Protein AF-A0A2G9UFU8-F1 (afdb_monomer_lite)

Organism: Teladorsagia circumcincta (NCBI:txid45464)

Foldseek 3Di:
DVVVVVVVVVVVVVVVVVVVVVVVVVVVPDDDDPVLVPDDQPRVQVVCCVPPDPDHRDNDDPVVVCVVVDDDPVCVPPPDPPDPPDPPCPCPPPDPDDPPDPPVPPPDDD

Structure (mmCIF, N/CA/C/O backbone):
data_AF-A0A2G9UFU8-F1
#
_entry.id   AF-A0A2G9UFU8-F1
#
loop_
_atom_site.group_PDB
_atom_site.id
_atom_site.type_symbol
_atom_site.label_atom_id
_atom_site.label_alt_id
_atom_site.label_comp_id
_atom_site.label_asym_id
_atom_site.label_entity_id
_atom_site.label_seq_id
_atom_site.pdbx_PDB_ins_code
_atom_site.Cartn_x
_atom_site.Cartn_y
_atom_site.Cartn_z
_atom_site.occupancy
_atom_site.B_iso_or_equiv
_atom_site.auth_seq_id
_atom_site.auth_comp_id
_atom_site.auth_asym_id
_atom_site.auth_atom_id
_atom_site.pdbx_PDB_model_num
ATOM 1 N N . MET A 1 1 ? 37.591 30.053 -9.901 1.00 61.69 1 MET A N 1
ATOM 2 C CA . MET A 1 1 ? 36.127 30.267 -9.816 1.00 61.69 1 MET A CA 1
ATOM 3 C C . MET A 1 1 ? 35.326 29.123 -10.438 1.00 61.69 1 MET A C 1
ATOM 5 O O . MET A 1 1 ? 34.576 28.500 -9.709 1.00 61.69 1 MET A O 1
ATOM 9 N N . LYS A 1 2 ? 35.513 28.771 -11.723 1.00 65.00 2 LYS A N 1
ATOM 10 C CA . LYS A 1 2 ? 34.735 27.699 -12.391 1.00 65.00 2 LYS A CA 1
ATOM 11 C C . LYS A 1 2 ? 34.853 26.304 -11.747 1.00 65.00 2 LYS A C 1
ATOM 13 O O . LYS A 1 2 ? 33.834 25.659 -11.549 1.00 65.00 2 LYS A O 1
ATOM 18 N N . LEU A 1 3 ? 36.058 25.867 -11.361 1.00 74.50 3 LEU A N 1
ATOM 19 C CA . LEU A 1 3 ? 36.246 24.559 -10.705 1.00 74.50 3 LEU A CA 1
ATOM 20 C C . LEU A 1 3 ? 35.559 24.470 -9.333 1.00 74.50 3 LEU A C 1
ATOM 22 O O . LEU A 1 3 ? 34.961 23.452 -9.015 1.00 74.50 3 LEU A O 1
ATOM 26 N N . PHE A 1 4 ? 35.602 25.548 -8.546 1.00 79.00 4 PHE A N 1
ATOM 27 C CA . PHE A 1 4 ? 34.953 25.600 -7.232 1.00 79.00 4 PHE A CA 1
ATOM 28 C C . PHE A 1 4 ? 33.432 25.468 -7.339 1.00 79.00 4 PHE A C 1
ATOM 30 O O . PHE A 1 4 ? 32.827 24.766 -6.539 1.00 79.00 4 PHE A O 1
ATOM 37 N N . VAL A 1 5 ? 32.826 26.086 -8.357 1.00 84.06 5 VAL A N 1
ATOM 38 C CA . VAL A 1 5 ? 31.384 25.968 -8.618 1.00 84.06 5 VAL A CA 1
ATOM 39 C C . VAL A 1 5 ? 31.008 24.535 -8.998 1.00 84.06 5 VAL A C 1
ATOM 41 O O . VAL A 1 5 ? 30.006 24.029 -8.509 1.00 84.06 5 VAL A O 1
ATOM 44 N N . LEU A 1 6 ? 31.821 23.856 -9.814 1.00 86.06 6 LEU A N 1
ATOM 45 C CA . LEU A 1 6 ? 31.565 22.465 -10.202 1.00 86.06 6 LEU A CA 1
ATOM 46 C C . LEU A 1 6 ? 31.655 21.507 -9.009 1.00 86.06 6 LEU A C 1
ATOM 48 O O . LEU A 1 6 ? 30.764 20.684 -8.833 1.00 86.06 6 LEU A O 1
ATOM 52 N N . ILE A 1 7 ? 32.675 21.656 -8.159 1.00 87.62 7 ILE A N 1
ATOM 53 C CA . ILE A 1 7 ? 32.828 20.842 -6.942 1.00 87.62 7 ILE A CA 1
ATOM 54 C C . ILE A 1 7 ? 31.629 21.050 -6.009 1.00 87.62 7 ILE A C 1
ATOM 56 O O . ILE A 1 7 ? 31.068 20.086 -5.493 1.00 87.62 7 ILE A O 1
ATOM 60 N N . PHE A 1 8 ? 31.191 22.300 -5.844 1.00 87.31 8 PHE A N 1
ATOM 61 C CA . PHE A 1 8 ? 30.029 22.624 -5.022 1.00 87.31 8 PHE A CA 1
ATOM 62 C C . PHE A 1 8 ? 28.733 22.029 -5.595 1.00 87.31 8 PHE A C 1
ATOM 64 O O . PHE A 1 8 ? 27.931 21.478 -4.849 1.00 87.31 8 PHE A O 1
ATOM 71 N N . CYS A 1 9 ? 28.556 22.066 -6.920 1.00 85.56 9 CYS A N 1
ATOM 72 C CA . CYS A 1 9 ? 27.420 21.438 -7.599 1.00 85.56 9 CYS A CA 1
ATOM 73 C C . CYS A 1 9 ? 27.384 19.921 -7.373 1.00 85.56 9 CYS A C 1
ATOM 75 O O . CYS A 1 9 ? 26.334 19.374 -7.049 1.00 85.56 9 CYS A O 1
ATOM 77 N N . VAL A 1 10 ? 28.532 19.248 -7.496 1.00 88.38 10 VAL A N 1
ATOM 78 C CA . VAL A 1 10 ? 28.641 17.801 -7.256 1.00 88.38 10 VAL A CA 1
ATOM 79 C C . VAL A 1 10 ? 28.321 17.464 -5.798 1.00 88.38 10 VAL A C 1
ATOM 81 O O . VAL A 1 10 ? 27.571 16.526 -5.549 1.00 88.38 10 VAL A O 1
ATOM 84 N N . HIS A 1 11 ? 28.814 18.247 -4.835 1.00 86.31 11 HIS A N 1
ATOM 85 C CA . HIS A 1 11 ? 28.484 18.047 -3.421 1.00 86.31 11 HIS A CA 1
ATOM 86 C C . HIS A 1 11 ? 26.999 18.249 -3.120 1.00 86.31 11 HIS A C 1
ATOM 88 O O . HIS A 1 11 ? 26.416 17.445 -2.397 1.00 86.31 11 HIS A O 1
ATOM 94 N N . ILE A 1 12 ? 26.365 19.279 -3.686 1.00 87.25 12 ILE A N 1
ATOM 95 C CA . ILE A 1 12 ? 24.923 19.489 -3.515 1.00 87.25 12 ILE A CA 1
ATOM 96 C C . ILE A 1 12 ? 24.141 18.302 -4.091 1.00 87.25 12 ILE A C 1
ATOM 98 O O . ILE A 1 12 ? 23.246 17.791 -3.425 1.00 87.25 12 ILE A O 1
ATOM 102 N N . LEU A 1 13 ? 24.499 17.829 -5.289 1.00 87.62 13 LEU A N 1
ATOM 103 C CA . LEU A 1 13 ? 23.847 16.675 -5.912 1.00 87.62 13 LEU A CA 1
ATOM 104 C C . LEU A 1 13 ? 23.985 15.408 -5.060 1.00 87.62 13 LEU A C 1
ATOM 106 O O . LEU A 1 13 ? 22.994 14.719 -4.855 1.00 87.62 13 LEU A O 1
ATOM 110 N N . GLN A 1 14 ? 25.171 15.137 -4.509 1.00 83.25 14 GLN A N 1
ATOM 111 C CA . GLN A 1 14 ? 25.407 13.989 -3.622 1.00 83.25 14 GLN A CA 1
ATOM 112 C C . GLN A 1 14 ? 24.567 14.053 -2.340 1.00 83.25 14 GLN A C 1
ATOM 114 O O . GLN A 1 14 ? 24.016 13.039 -1.919 1.00 83.25 14 GLN A O 1
ATOM 119 N N . VAL A 1 15 ? 24.435 15.237 -1.736 1.00 82.19 15 VAL A N 1
ATOM 120 C CA . VAL A 1 15 ? 23.610 15.437 -0.533 1.00 82.19 15 VAL A CA 1
ATOM 121 C C . VAL A 1 15 ? 22.122 15.251 -0.839 1.00 82.19 15 VAL A C 1
ATOM 123 O O . VAL A 1 15 ? 21.414 14.648 -0.038 1.00 82.19 15 VAL A O 1
ATOM 126 N N . ILE A 1 16 ? 21.646 15.733 -1.991 1.00 82.00 16 ILE A N 1
ATOM 127 C CA . ILE A 1 16 ? 20.250 15.549 -2.415 1.00 82.00 16 ILE A CA 1
ATOM 128 C C . ILE A 1 16 ? 19.951 14.064 -2.654 1.00 82.00 16 ILE A C 1
ATOM 130 O O . ILE A 1 16 ? 18.948 13.566 -2.150 1.00 82.00 16 ILE A O 1
ATOM 134 N N . LEU A 1 17 ? 20.838 13.350 -3.355 1.00 76.81 17 LEU A N 1
ATOM 135 C CA . LEU A 1 17 ? 20.683 11.921 -3.649 1.00 76.81 17 LEU A CA 1
ATOM 136 C C . LEU A 1 17 ? 20.644 11.073 -2.369 1.00 76.81 17 LEU A C 1
ATOM 138 O O . LEU A 1 17 ? 19.733 10.269 -2.191 1.00 76.81 17 LEU A O 1
ATOM 142 N N . ALA A 1 18 ? 21.574 11.315 -1.440 1.00 73.25 18 ALA A N 1
ATOM 143 C CA . ALA A 1 18 ? 21.606 10.621 -0.153 1.00 73.25 18 ALA A CA 1
ATOM 144 C C . ALA A 1 18 ? 20.358 10.910 0.706 1.00 73.25 18 ALA A C 1
ATOM 146 O O . ALA A 1 18 ? 19.878 10.038 1.424 1.00 73.25 18 ALA A O 1
ATOM 147 N N . PHE A 1 19 ? 19.809 12.127 0.623 1.00 73.62 19 PHE A N 1
ATOM 148 C CA . PHE A 1 19 ? 18.584 12.502 1.331 1.00 73.62 19 PHE A CA 1
ATOM 149 C C . PHE A 1 19 ? 17.332 11.821 0.760 1.00 73.62 19 PHE A C 1
ATOM 151 O O . PHE A 1 19 ? 16.405 11.508 1.505 1.00 73.62 19 PHE A O 1
ATOM 158 N N . GLU A 1 20 ? 17.271 11.594 -0.553 1.00 72.06 20 GLU A N 1
ATOM 159 C CA . GLU A 1 20 ? 16.160 10.865 -1.172 1.00 72.06 20 GLU A CA 1
ATOM 160 C C . GLU A 1 20 ? 16.174 9.374 -0.822 1.00 72.06 20 GLU A C 1
ATOM 162 O O . GLU A 1 20 ? 15.119 8.821 -0.503 1.00 72.06 20 GLU A O 1
ATOM 167 N N . GLU A 1 21 ? 17.353 8.749 -0.816 1.00 68.12 21 GLU A N 1
ATOM 168 C CA . GLU A 1 21 ? 17.530 7.344 -0.430 1.00 68.12 21 GLU A CA 1
ATOM 169 C C . GLU A 1 21 ? 17.130 7.116 1.040 1.00 68.12 21 GLU A C 1
ATOM 171 O O . GLU A 1 21 ? 16.272 6.278 1.325 1.00 68.12 21 GLU A O 1
ATOM 176 N N . ASP A 1 22 ? 17.612 7.967 1.954 1.00 76.00 22 ASP A N 1
ATOM 177 C CA . ASP A 1 22 ? 17.255 7.935 3.382 1.00 76.00 22 ASP A CA 1
ATOM 178 C C . ASP A 1 22 ? 15.746 8.155 3.616 1.00 76.00 22 ASP A C 1
ATOM 180 O O . ASP A 1 22 ? 15.115 7.509 4.457 1.00 76.00 22 ASP A O 1
ATOM 184 N N . ARG A 1 23 ? 15.101 9.017 2.816 1.00 72.44 23 ARG A N 1
ATOM 185 C CA . ARG A 1 23 ? 13.641 9.201 2.867 1.00 72.44 23 ARG A CA 1
ATOM 186 C C . ARG A 1 23 ? 12.875 7.968 2.405 1.00 72.44 23 ARG A C 1
ATOM 188 O O . ARG A 1 23 ? 11.829 7.671 2.984 1.00 72.44 23 ARG A O 1
ATOM 195 N N . LEU A 1 24 ? 13.340 7.280 1.365 1.00 71.81 24 LEU A N 1
ATOM 196 C CA . LEU A 1 24 ? 12.684 6.071 0.871 1.00 71.81 24 LEU A CA 1
ATOM 197 C C . LEU A 1 24 ? 12.823 4.922 1.875 1.00 71.81 24 LEU A C 1
ATOM 199 O O . LEU A 1 24 ? 11.843 4.225 2.149 1.00 71.81 24 LEU A O 1
ATOM 203 N N . ASP A 1 25 ? 14.002 4.771 2.471 1.00 76.44 25 ASP A N 1
ATOM 204 C CA . ASP A 1 25 ? 14.257 3.776 3.511 1.00 76.44 25 ASP A CA 1
ATOM 205 C C . ASP A 1 25 ? 13.464 4.070 4.788 1.00 76.44 25 ASP A C 1
ATOM 207 O O . ASP A 1 25 ? 12.855 3.166 5.363 1.00 76.44 25 ASP A O 1
ATOM 211 N N . SER A 1 26 ? 13.351 5.343 5.175 1.00 74.44 26 SER A N 1
ATOM 212 C CA . SER A 1 26 ? 12.487 5.782 6.275 1.00 74.44 26 SER A CA 1
ATOM 213 C C . SER A 1 26 ? 11.012 5.439 6.029 1.00 74.44 26 SER A C 1
ATOM 215 O O . SER A 1 26 ? 10.327 4.959 6.935 1.00 74.44 26 SER A O 1
ATOM 217 N N . LEU A 1 27 ? 10.519 5.624 4.798 1.00 72.06 27 LEU A N 1
ATOM 218 C CA . LEU A 1 27 ? 9.156 5.241 4.418 1.00 72.06 27 LEU A CA 1
ATOM 219 C C . LEU A 1 27 ? 8.957 3.720 4.431 1.00 72.06 27 LEU A C 1
ATOM 221 O O . LEU A 1 27 ? 7.911 3.258 4.878 1.00 72.06 27 LEU A O 1
ATOM 225 N N . ARG A 1 28 ? 9.947 2.932 3.991 1.00 69.38 28 ARG A N 1
ATOM 226 C CA . ARG A 1 28 ? 9.892 1.459 4.055 1.00 69.38 28 ARG A CA 1
ATOM 227 C C . ARG A 1 28 ? 9.928 0.928 5.484 1.00 69.38 28 ARG A C 1
ATOM 229 O O . ARG A 1 28 ? 9.287 -0.078 5.773 1.00 69.38 28 ARG A O 1
ATOM 236 N N . ALA A 1 29 ? 10.669 1.590 6.368 1.00 77.19 29 ALA A N 1
ATOM 237 C CA . ALA A 1 29 ? 10.754 1.232 7.779 1.00 77.19 29 ALA A CA 1
ATOM 238 C C . ALA A 1 29 ? 9.504 1.644 8.579 1.00 77.19 29 ALA A C 1
ATOM 240 O O . ALA A 1 29 ? 9.329 1.212 9.722 1.00 77.19 29 ALA A O 1
ATOM 241 N N . GLN A 1 30 ? 8.631 2.476 8.002 1.00 76.38 30 GLN A N 1
ATOM 242 C CA . GLN A 1 30 ? 7.433 2.966 8.665 1.00 76.38 30 GLN A CA 1
ATOM 243 C C . GLN A 1 30 ? 6.397 1.842 8.790 1.00 76.38 30 GLN A C 1
ATOM 245 O O . GLN A 1 30 ? 5.756 1.430 7.825 1.00 76.38 30 GLN A O 1
ATOM 250 N N . GLN A 1 31 ? 6.237 1.330 10.008 1.00 81.06 31 GLN A N 1
ATOM 251 C CA . GLN A 1 31 ? 5.227 0.320 10.304 1.00 81.06 31 GLN A CA 1
ATOM 252 C C . GLN A 1 31 ? 3.826 0.934 10.290 1.00 81.06 31 GLN A C 1
ATOM 254 O O . GLN A 1 31 ? 3.622 2.066 10.732 1.00 81.06 31 GLN A O 1
ATOM 259 N N . ILE A 1 32 ? 2.847 0.155 9.826 1.00 85.19 32 ILE A N 1
ATOM 260 C CA . ILE A 1 32 ? 1.438 0.538 9.914 1.00 85.19 32 ILE A CA 1
ATOM 261 C C . ILE A 1 32 ? 1.053 0.565 11.400 1.00 85.19 32 ILE A C 1
ATOM 263 O O . ILE A 1 32 ? 1.192 -0.465 12.070 1.00 85.19 32 ILE A O 1
ATOM 267 N N . PRO A 1 33 ? 0.561 1.696 11.928 1.00 89.94 33 PRO A N 1
ATOM 268 C CA . PRO A 1 33 ? 0.199 1.788 13.333 1.00 89.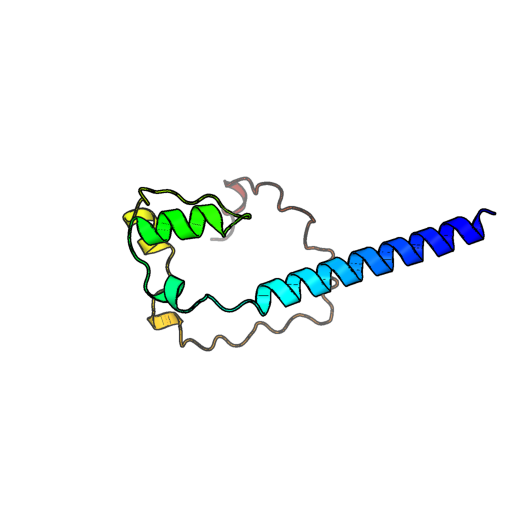94 33 PRO A CA 1
ATOM 269 C C . PRO A 1 33 ? -0.930 0.798 13.680 1.00 89.94 33 PRO A C 1
ATOM 271 O O . PRO A 1 33 ? -1.815 0.566 12.850 1.00 89.94 33 PRO A O 1
ATOM 274 N N . PRO A 1 34 ? -0.919 0.190 14.879 1.00 90.62 34 PRO A N 1
ATOM 275 C CA . PRO A 1 34 ? -1.824 -0.906 15.234 1.00 90.62 34 PRO A CA 1
ATOM 276 C C . PRO A 1 34 ? -3.304 -0.511 15.156 1.00 90.62 34 PRO A C 1
ATOM 278 O O . PRO A 1 34 ? -4.135 -1.305 14.722 1.00 90.62 34 PRO A O 1
ATOM 281 N N . GLU A 1 35 ? -3.638 0.735 15.488 1.00 90.38 35 GLU A N 1
ATOM 282 C CA . GLU A 1 35 ? -4.985 1.282 15.343 1.00 90.38 35 GLU A CA 1
ATOM 283 C C . GLU A 1 35 ? -5.468 1.328 13.888 1.00 90.38 35 GLU A C 1
ATOM 285 O O . GLU A 1 35 ? -6.664 1.195 13.645 1.00 90.38 35 GLU A O 1
ATOM 290 N N . ALA A 1 36 ? -4.562 1.468 12.915 1.00 91.44 36 ALA A N 1
ATOM 291 C CA . ALA A 1 36 ? -4.904 1.468 11.497 1.00 91.44 36 ALA A CA 1
ATOM 292 C C . ALA A 1 36 ? -5.095 0.051 10.941 1.00 91.44 36 ALA A C 1
ATOM 294 O O . ALA A 1 36 ? -5.868 -0.136 10.005 1.00 91.44 36 ALA A O 1
ATOM 295 N N . GLN A 1 37 ? -4.439 -0.953 11.534 1.00 91.75 37 GLN A N 1
ATOM 296 C CA . GLN A 1 37 ? -4.516 -2.349 11.083 1.00 91.75 37 GLN A CA 1
ATOM 297 C C . GLN A 1 37 ? -5.908 -2.964 11.274 1.00 91.75 37 GLN A C 1
ATOM 299 O O . GLN A 1 37 ? -6.268 -3.907 10.574 1.00 91.75 37 GLN A O 1
ATOM 304 N N . VAL A 1 38 ? -6.696 -2.431 12.210 1.00 94.62 38 VAL A N 1
ATOM 305 C CA . VAL A 1 38 ? -8.058 -2.903 12.504 1.00 94.62 38 VAL A CA 1
ATOM 306 C C . VAL A 1 38 ? -9.148 -2.125 11.758 1.00 94.62 38 VAL A C 1
ATOM 308 O O . VAL A 1 38 ? -10.325 -2.480 11.850 1.00 94.62 38 VAL A O 1
ATOM 311 N N . LEU A 1 39 ? -8.792 -1.057 11.033 1.00 95.12 39 LEU A N 1
ATOM 312 C CA . LEU A 1 39 ? -9.767 -0.248 10.303 1.00 95.12 39 LEU A CA 1
ATOM 313 C C . LEU A 1 39 ? -10.324 -1.016 9.104 1.00 95.12 39 LEU A C 1
ATOM 315 O O . LEU A 1 39 ? -9.612 -1.702 8.376 1.00 95.12 39 LEU A O 1
ATOM 319 N N . SER A 1 40 ? -11.616 -0.836 8.855 1.00 91.81 40 SER A N 1
ATOM 320 C CA . SER A 1 40 ? -12.305 -1.371 7.681 1.00 91.81 40 SER A CA 1
ATOM 321 C C . SER A 1 40 ? -13.357 -0.380 7.189 1.00 91.81 40 SER A C 1
ATOM 323 O O . SER A 1 40 ? -13.711 0.560 7.900 1.00 91.81 40 SER A O 1
ATOM 325 N N . GLY A 1 41 ? -13.842 -0.560 5.957 1.00 89.88 41 GLY A N 1
ATOM 326 C CA . GLY A 1 41 ? -14.904 0.271 5.384 1.00 89.88 41 GLY A CA 1
ATOM 327 C C . GLY A 1 41 ? -14.563 1.767 5.344 1.00 89.88 41 GLY A C 1
ATOM 328 O O . GLY A 1 41 ? -13.455 2.155 4.976 1.00 89.88 41 GLY A O 1
ATOM 329 N N . ALA A 1 42 ? -15.522 2.617 5.723 1.00 92.44 42 ALA A N 1
ATOM 330 C CA . ALA A 1 42 ? -15.379 4.074 5.657 1.00 92.44 42 ALA A CA 1
ATOM 331 C C . ALA A 1 42 ? -14.233 4.644 6.528 1.00 92.44 42 ALA A C 1
ATOM 333 O O . ALA A 1 42 ? -13.467 5.454 6.004 1.00 92.44 42 ALA A O 1
ATOM 334 N N . PRO A 1 43 ? -14.032 4.207 7.789 1.00 93.81 43 PRO A N 1
ATOM 335 C CA . PRO A 1 43 ? -12.870 4.617 8.583 1.00 93.81 43 PRO A CA 1
ATOM 336 C C . PRO A 1 43 ? -11.520 4.330 7.914 1.00 93.81 43 PRO A C 1
ATOM 338 O O . PRO A 1 43 ? -10.606 5.150 7.982 1.00 93.81 43 PRO A O 1
ATOM 341 N N . LEU A 1 44 ? -11.394 3.187 7.231 1.00 92.38 44 LEU A N 1
ATOM 342 C CA . LEU A 1 44 ? -10.178 2.852 6.488 1.00 92.38 44 LEU A CA 1
ATOM 343 C C . LEU A 1 44 ? -9.979 3.791 5.293 1.00 92.38 44 LEU A C 1
ATOM 345 O O . LEU A 1 44 ? -8.872 4.273 5.068 1.00 92.38 44 LEU A O 1
ATOM 349 N N . VAL A 1 45 ? -11.048 4.096 4.554 1.00 92.19 45 VAL A N 1
ATOM 350 C CA . VAL A 1 45 ? -11.002 5.048 3.433 1.00 92.19 45 VAL A CA 1
ATOM 351 C C . VAL A 1 45 ? -10.528 6.424 3.901 1.00 92.19 45 VAL A C 1
ATOM 353 O O . VAL A 1 45 ? -9.659 7.021 3.269 1.00 92.19 45 VAL A O 1
ATOM 356 N N . GLU A 1 46 ? -11.066 6.932 5.010 1.00 93.81 46 GLU A N 1
ATOM 357 C CA . GLU A 1 46 ? -10.672 8.233 5.560 1.00 93.81 46 GLU A CA 1
ATOM 358 C C . GLU A 1 46 ? -9.208 8.240 6.016 1.00 93.81 46 GLU A C 1
ATOM 360 O O . GLU A 1 46 ? -8.455 9.166 5.700 1.00 93.81 46 GLU A O 1
ATOM 365 N N . TYR A 1 47 ? -8.778 7.170 6.687 1.00 94.06 47 TYR A N 1
ATOM 366 C CA . TYR A 1 47 ? -7.385 6.993 7.072 1.00 94.06 47 TYR A CA 1
ATOM 367 C C . TYR A 1 47 ? -6.453 7.007 5.854 1.00 94.06 47 TYR A C 1
ATOM 369 O O . TYR A 1 47 ? -5.462 7.740 5.846 1.00 94.06 47 TYR A O 1
ATOM 377 N N . LEU A 1 48 ? -6.769 6.243 4.806 1.00 92.00 48 LEU A N 1
ATOM 378 C CA . LEU A 1 48 ? -5.940 6.170 3.605 1.00 92.00 48 LEU A CA 1
ATOM 379 C C . LEU A 1 48 ? -5.877 7.521 2.884 1.00 92.00 48 LEU A C 1
ATOM 381 O O . LEU A 1 48 ? -4.788 7.947 2.514 1.00 92.00 48 LEU A O 1
ATOM 385 N N . LYS A 1 49 ? -7.001 8.242 2.767 1.00 92.25 49 LYS A N 1
ATOM 386 C CA . LYS A 1 49 ? -7.035 9.586 2.158 1.00 92.25 49 LYS A CA 1
ATOM 387 C C . LYS A 1 49 ? -6.115 10.580 2.860 1.00 92.25 49 LYS A C 1
ATOM 389 O O . LYS A 1 49 ? -5.552 11.458 2.217 1.00 92.25 49 LYS A O 1
ATOM 394 N N . LYS A 1 50 ? -5.978 10.464 4.182 1.00 91.69 50 LYS A N 1
ATOM 395 C CA . LYS A 1 50 ? -5.140 11.362 4.981 1.00 91.69 50 LYS A CA 1
ATOM 396 C C . LYS A 1 50 ? -3.654 11.002 4.915 1.00 91.69 50 LYS A C 1
ATOM 398 O O . LYS A 1 50 ? -2.812 11.897 4.974 1.00 91.69 50 LYS A O 1
ATOM 403 N N . ASN A 1 51 ? -3.334 9.710 4.845 1.00 90.00 51 ASN A N 1
ATOM 404 C CA . ASN A 1 51 ? -1.970 9.219 5.057 1.00 90.00 51 ASN A CA 1
ATOM 405 C C . ASN A 1 51 ? -1.258 8.767 3.771 1.00 90.00 51 ASN A C 1
ATOM 407 O O . ASN A 1 51 ? -0.031 8.708 3.768 1.00 90.00 51 ASN A O 1
ATOM 411 N N . GLN A 1 52 ? -1.978 8.498 2.675 1.00 86.12 52 GLN A N 1
ATOM 412 C CA . GLN A 1 52 ? -1.382 8.130 1.391 1.00 86.12 52 GLN A CA 1
ATOM 413 C C . GLN A 1 52 ? -1.346 9.332 0.436 1.00 86.12 52 GLN A C 1
ATOM 415 O O . GLN A 1 52 ? -2.375 9.915 0.115 1.00 86.12 52 GLN A O 1
ATOM 420 N N . LYS A 1 53 ? -0.144 9.709 -0.016 1.00 85.75 53 LYS A N 1
ATOM 421 C CA . LYS A 1 53 ? 0.093 10.882 -0.879 1.00 85.75 53 LYS A CA 1
ATOM 422 C C . LYS A 1 53 ? 0.309 10.528 -2.347 1.00 85.75 53 LYS A C 1
ATOM 424 O O . LYS A 1 53 ? 0.199 11.404 -3.195 1.00 85.75 53 LYS A O 1
ATOM 429 N N . LEU A 1 54 ? 0.667 9.276 -2.633 1.00 85.44 54 LEU A N 1
ATOM 430 C CA . LEU A 1 54 ? 1.052 8.841 -3.979 1.00 85.44 54 LEU A CA 1
ATOM 431 C C . LEU A 1 54 ? -0.140 8.386 -4.825 1.00 85.44 54 LEU A C 1
ATOM 433 O O . LEU A 1 54 ? -0.049 8.380 -6.048 1.00 85.44 54 LEU A O 1
ATOM 437 N N . PHE A 1 55 ? -1.245 8.010 -4.182 1.00 85.75 55 PHE A N 1
ATOM 438 C CA . PHE A 1 55 ? -2.406 7.425 -4.842 1.00 85.75 55 PHE A CA 1
ATOM 439 C C . PHE A 1 55 ? -3.698 7.980 -4.257 1.00 85.75 55 PHE A C 1
ATOM 441 O O . PHE A 1 55 ? -3.792 8.229 -3.054 1.00 85.75 55 PHE A O 1
ATOM 448 N N . GLU A 1 56 ? -4.700 8.141 -5.116 1.00 88.62 56 GLU A N 1
ATOM 449 C CA . GLU A 1 56 ? -6.042 8.534 -4.708 1.00 88.62 56 GLU A CA 1
ATOM 450 C C . GLU A 1 56 ? -6.834 7.326 -4.191 1.00 88.62 56 GLU A C 1
ATOM 452 O O . GLU A 1 56 ? -6.673 6.198 -4.661 1.00 88.62 56 GLU A O 1
ATOM 457 N N . VAL A 1 57 ? -7.699 7.566 -3.206 1.00 88.62 57 VAL A N 1
ATOM 458 C CA . VAL A 1 57 ? -8.509 6.525 -2.569 1.00 88.62 57 VAL A CA 1
ATOM 459 C C . VAL A 1 57 ? -9.957 6.669 -3.013 1.00 88.62 57 VAL A C 1
ATOM 461 O O . VAL A 1 57 ? -10.650 7.619 -2.626 1.00 88.62 57 VAL A O 1
ATOM 464 N N . GLU A 1 58 ? -10.431 5.690 -3.779 1.00 84.44 58 GLU A N 1
ATOM 465 C CA . GLU A 1 58 ? -11.816 5.639 -4.234 1.00 84.44 58 GLU A CA 1
ATOM 466 C C . GLU A 1 58 ? -12.743 5.146 -3.102 1.00 84.44 58 GLU A C 1
ATOM 468 O O . GLU A 1 58 ? -12.547 4.050 -2.576 1.00 84.44 58 GLU A O 1
ATOM 473 N N . PRO A 1 59 ? -13.758 5.933 -2.691 1.00 81.38 59 PRO A N 1
ATOM 474 C CA . PRO A 1 59 ? -14.624 5.572 -1.566 1.00 81.38 59 PRO A CA 1
ATOM 475 C C . PRO A 1 59 ? -15.584 4.418 -1.881 1.00 81.38 59 PRO A C 1
ATOM 477 O O . PRO A 1 59 ? -16.024 3.735 -0.962 1.00 81.38 59 PRO A O 1
ATOM 480 N N . ASN A 1 60 ? -15.895 4.200 -3.161 1.00 83.69 60 ASN A N 1
ATOM 481 C CA . ASN A 1 60 ? -16.757 3.123 -3.641 1.00 83.69 60 ASN A CA 1
ATOM 482 C C . ASN A 1 60 ? -15.984 2.284 -4.664 1.00 83.69 60 ASN A C 1
ATOM 484 O O . ASN A 1 60 ? -16.170 2.468 -5.870 1.00 83.69 60 ASN A O 1
ATOM 488 N N . PRO A 1 61 ? -15.090 1.392 -4.207 1.00 77.00 61 PRO A N 1
ATOM 489 C CA . PRO A 1 61 ? -14.277 0.600 -5.112 1.00 77.00 61 PRO A CA 1
ATOM 490 C C . PRO A 1 61 ? -15.163 -0.331 -5.941 1.00 77.00 61 PRO A C 1
ATOM 492 O O . PRO A 1 61 ? -16.087 -0.970 -5.431 1.00 77.00 61 PRO A O 1
ATOM 495 N N . LYS A 1 62 ? -14.849 -0.463 -7.229 1.00 83.69 62 LYS A N 1
ATOM 496 C CA . LYS A 1 62 ? -15.462 -1.471 -8.101 1.00 83.69 62 LYS A CA 1
ATOM 497 C C . LYS A 1 62 ? -14.899 -2.846 -7.742 1.00 83.69 62 LYS A C 1
ATOM 499 O O . LYS A 1 62 ? -13.957 -3.312 -8.370 1.00 83.69 62 LYS A O 1
ATOM 504 N N . VAL A 1 63 ? -15.451 -3.475 -6.704 1.00 79.38 63 VAL A N 1
ATOM 505 C CA . VAL A 1 63 ? -14.925 -4.719 -6.101 1.00 79.38 63 VAL A CA 1
ATOM 506 C C . VAL A 1 63 ? -14.658 -5.811 -7.146 1.00 79.38 63 VAL A C 1
ATOM 508 O O . VAL A 1 63 ? -13.603 -6.440 -7.113 1.00 79.38 63 VAL A O 1
ATOM 511 N N . GLU A 1 64 ? -15.557 -5.973 -8.120 1.00 81.75 64 GLU A N 1
ATOM 512 C CA . GLU A 1 64 ? -15.410 -6.957 -9.205 1.00 81.75 64 GLU A CA 1
ATOM 513 C C . GLU A 1 64 ? -14.164 -6.731 -10.072 1.00 81.75 64 GLU A C 1
ATOM 515 O O . GLU A 1 64 ? -13.545 -7.686 -10.531 1.00 81.75 64 GLU A O 1
ATOM 520 N N . TYR A 1 65 ? -13.758 -5.474 -10.269 1.00 78.25 65 TYR A N 1
ATOM 521 C CA . TYR A 1 65 ? -12.561 -5.135 -11.038 1.00 78.25 65 TYR A CA 1
ATOM 522 C C . TYR A 1 65 ? -11.286 -5.558 -10.299 1.00 78.25 65 TYR A C 1
ATOM 524 O O . TYR A 1 65 ? -10.376 -6.134 -10.890 1.00 78.25 65 TYR A O 1
ATOM 532 N N . TYR A 1 66 ? -11.239 -5.329 -8.985 1.00 75.75 66 TYR A N 1
ATOM 53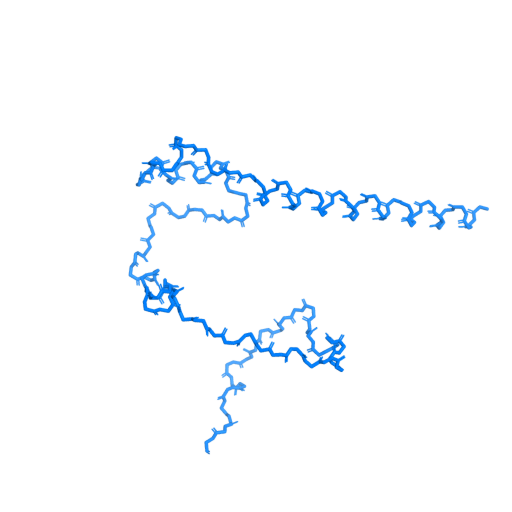3 C CA . TYR A 1 66 ? -10.055 -5.618 -8.174 1.00 75.75 66 TYR A CA 1
ATOM 534 C C . TYR A 1 66 ? -9.888 -7.097 -7.842 1.00 75.75 66 TYR A C 1
ATOM 536 O O . TYR A 1 66 ? -8.762 -7.546 -7.637 1.00 75.75 66 TYR A O 1
ATOM 544 N N . LYS A 1 67 ? -10.976 -7.873 -7.820 1.00 79.00 67 LYS A N 1
ATOM 545 C CA . LYS A 1 67 ? -10.920 -9.310 -7.527 1.00 79.00 67 LYS A CA 1
ATOM 546 C C . LYS A 1 67 ? -9.992 -10.063 -8.484 1.00 79.00 67 LYS A C 1
ATOM 548 O O . LYS A 1 67 ? -9.256 -10.931 -8.038 1.00 79.00 67 LYS A O 1
ATOM 553 N N . ASN A 1 68 ? -9.975 -9.672 -9.757 1.00 79.12 68 ASN A N 1
ATOM 554 C CA . ASN A 1 68 ? -9.123 -10.287 -10.777 1.00 79.12 68 ASN A CA 1
ATOM 555 C C . ASN A 1 68 ? -7.683 -9.737 -10.788 1.00 79.12 68 ASN A C 1
ATOM 557 O O . ASN A 1 68 ? -6.836 -10.272 -11.492 1.00 79.12 68 ASN A O 1
ATOM 561 N N . MET A 1 69 ? -7.404 -8.656 -10.048 1.00 80.25 69 MET A N 1
ATOM 562 C CA . MET A 1 69 ? -6.053 -8.092 -9.899 1.00 80.25 69 MET A CA 1
ATOM 563 C C . MET A 1 69 ? -5.303 -8.664 -8.693 1.00 80.25 69 MET A C 1
ATOM 565 O O . MET A 1 69 ? -4.085 -8.509 -8.595 1.00 80.25 69 MET A O 1
ATOM 569 N N . LEU A 1 70 ? -6.018 -9.274 -7.747 1.00 82.69 70 LEU A N 1
ATOM 570 C CA . LEU A 1 70 ? -5.404 -9.901 -6.587 1.00 82.69 70 LEU A CA 1
ATOM 571 C C . LEU A 1 70 ? -4.713 -11.194 -7.014 1.00 82.69 70 LEU A C 1
ATOM 573 O O . LEU A 1 70 ? -5.291 -12.024 -7.707 1.00 82.69 70 LEU A O 1
ATOM 577 N N . MET A 1 71 ? -3.470 -11.362 -6.571 1.00 82.12 71 MET A N 1
ATOM 578 C CA . MET A 1 71 ? -2.749 -12.614 -6.760 1.00 82.12 71 MET A CA 1
ATOM 579 C C . MET A 1 71 ? -3.476 -13.735 -6.014 1.00 82.12 71 MET A C 1
ATOM 581 O O . MET A 1 71 ? -3.694 -13.628 -4.803 1.00 82.12 71 MET A O 1
ATOM 585 N N . ASP A 1 72 ? -3.802 -14.822 -6.714 1.00 82.25 72 ASP A N 1
ATOM 586 C CA . ASP A 1 72 ? -4.402 -15.983 -6.064 1.00 82.25 72 ASP A CA 1
ATOM 587 C C . ASP A 1 72 ? -3.447 -16.575 -5.022 1.00 82.25 72 ASP A C 1
ATOM 589 O O . ASP A 1 72 ? -2.231 -16.675 -5.218 1.00 82.25 72 ASP A O 1
ATOM 593 N N . LEU A 1 73 ? -4.015 -17.011 -3.895 1.00 82.50 73 LEU A N 1
ATOM 594 C CA . LEU A 1 73 ? -3.255 -17.554 -2.764 1.00 82.50 73 LEU A CA 1
ATOM 595 C C . LEU A 1 73 ? -2.416 -18.784 -3.141 1.00 82.50 73 LEU A C 1
ATOM 597 O O . LEU A 1 73 ? -1.401 -19.055 -2.495 1.00 82.50 73 LEU A O 1
ATOM 601 N N . GLU A 1 74 ? -2.799 -19.506 -4.197 1.00 81.25 74 GLU A N 1
ATOM 602 C CA . GLU A 1 74 ? -2.019 -20.626 -4.732 1.00 81.25 74 GLU A CA 1
ATOM 603 C C . GLU A 1 74 ? -0.629 -20.200 -5.234 1.00 81.25 74 GLU A C 1
ATOM 605 O O .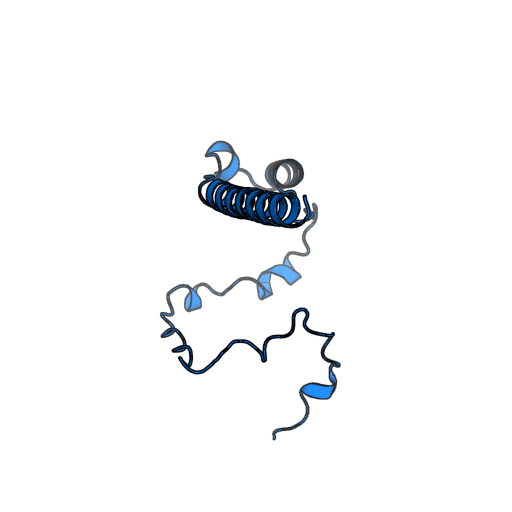 GLU A 1 74 ? 0.326 -20.975 -5.150 1.00 81.25 74 GLU A O 1
ATOM 610 N N . PHE A 1 75 ? -0.476 -18.945 -5.671 1.00 80.12 75 PHE A N 1
ATOM 611 C CA . PHE A 1 75 ? 0.801 -18.400 -6.127 1.00 80.12 75 PHE A CA 1
ATOM 612 C C . PHE A 1 75 ? 1.645 -17.807 -4.998 1.00 80.12 75 PHE A C 1
ATOM 614 O O . PHE A 1 75 ? 2.858 -17.692 -5.166 1.00 80.12 75 PHE A O 1
ATOM 621 N N . ALA A 1 76 ? 1.066 -17.512 -3.828 1.00 80.56 76 ALA A N 1
ATOM 622 C CA . ALA A 1 76 ? 1.784 -16.882 -2.712 1.00 80.56 76 ALA A CA 1
ATOM 623 C C . ALA A 1 76 ? 2.997 -17.698 -2.222 1.00 80.56 76 ALA A C 1
ATOM 625 O O . ALA A 1 76 ? 3.984 -17.140 -1.750 1.00 80.56 76 ALA A O 1
ATOM 626 N N . HIS A 1 77 ? 2.943 -19.024 -2.367 1.00 76.12 77 HIS A N 1
ATOM 627 C CA . HIS A 1 77 ? 4.010 -19.940 -1.951 1.00 76.12 77 HIS A CA 1
ATOM 628 C C . HIS A 1 77 ? 4.833 -20.478 -3.125 1.00 76.12 77 HIS A C 1
ATOM 630 O O . HIS A 1 77 ? 5.746 -21.289 -2.931 1.00 76.12 77 HIS A O 1
ATOM 636 N N . ARG A 1 78 ? 4.522 -20.055 -4.356 1.00 74.56 78 ARG A N 1
ATOM 637 C CA . ARG A 1 78 ? 5.217 -20.526 -5.548 1.00 74.56 78 ARG A CA 1
ATOM 638 C C . ARG A 1 78 ? 6.591 -19.869 -5.592 1.00 74.56 78 ARG A C 1
ATOM 640 O O . ARG A 1 78 ? 6.749 -18.741 -6.040 1.00 74.56 78 ARG A O 1
ATOM 647 N N . LYS A 1 79 ? 7.606 -20.600 -5.130 1.00 70.00 79 LYS A N 1
ATOM 648 C CA . LYS A 1 79 ? 9.013 -20.207 -5.260 1.00 70.00 79 LYS A CA 1
ATOM 649 C C . LYS A 1 79 ? 9.423 -20.303 -6.729 1.00 70.00 79 LYS A C 1
ATOM 651 O O . LYS A 1 79 ? 9.992 -21.309 -7.150 1.00 70.00 79 LYS A O 1
ATOM 656 N N . GLN A 1 80 ? 9.090 -19.293 -7.531 1.00 68.12 80 GLN A N 1
ATOM 657 C CA . GLN A 1 80 ? 9.735 -19.143 -8.830 1.00 68.12 80 GLN A CA 1
ATOM 658 C C . GLN A 1 80 ? 11.232 -18.969 -8.583 1.00 68.12 80 GLN A C 1
ATOM 660 O O . GLN A 1 80 ? 11.644 -18.213 -7.700 1.00 68.12 80 GLN A O 1
ATOM 665 N N . LYS A 1 81 ? 12.052 -19.718 -9.324 1.00 72.31 81 LYS A N 1
ATOM 666 C CA . LYS A 1 81 ? 13.485 -19.442 -9.349 1.00 72.31 81 LYS A CA 1
ATOM 667 C C . LYS A 1 81 ? 13.637 -18.046 -9.958 1.00 72.31 81 LYS A C 1
ATOM 669 O O . LYS A 1 81 ? 13.067 -17.838 -11.030 1.00 72.31 81 LYS A O 1
ATOM 674 N N . PRO A 1 82 ? 14.328 -17.105 -9.294 1.00 65.94 82 PRO A N 1
ATOM 675 C CA . PRO A 1 82 ? 14.566 -15.803 -9.888 1.00 65.94 82 PRO A CA 1
ATOM 676 C C . PRO A 1 82 ? 15.249 -16.003 -11.238 1.00 65.94 82 PRO A C 1
ATOM 678 O O . PRO A 1 82 ? 16.117 -16.871 -11.380 1.00 65.94 82 PRO A O 1
ATOM 681 N N . ILE A 1 83 ? 14.800 -15.241 -12.231 1.00 68.88 83 ILE A N 1
ATOM 682 C CA . ILE A 1 83 ? 15.457 -15.184 -13.532 1.00 68.88 83 ILE A CA 1
ATOM 683 C C . ILE A 1 83 ? 16.882 -14.697 -13.259 1.00 68.88 83 ILE A C 1
ATOM 685 O O . ILE A 1 83 ? 17.078 -13.685 -12.586 1.00 68.88 83 ILE A O 1
ATOM 689 N N . VAL A 1 84 ? 17.869 -15.481 -13.691 1.00 70.19 84 VAL A N 1
ATOM 690 C CA . VAL A 1 84 ? 19.277 -15.099 -13.590 1.00 70.19 84 VAL A CA 1
ATOM 691 C C . VAL A 1 84 ? 19.465 -13.940 -14.557 1.00 70.19 84 VAL A C 1
ATOM 693 O O . VAL A 1 84 ? 19.281 -14.124 -15.757 1.00 70.19 84 VAL A O 1
ATOM 696 N N . MET A 1 85 ? 19.756 -12.757 -14.018 1.00 63.16 85 MET A N 1
ATOM 697 C CA . MET A 1 85 ? 20.111 -11.594 -14.826 1.00 63.16 85 MET A CA 1
ATOM 698 C C . MET A 1 85 ? 21.338 -11.952 -15.665 1.00 63.16 85 MET A C 1
ATOM 700 O O . MET A 1 85 ? 22.281 -12.553 -15.143 1.00 63.16 85 MET A O 1
ATOM 704 N N . ASP A 1 86 ? 21.315 -11.628 -16.955 1.00 71.19 86 ASP A N 1
ATOM 705 C CA . ASP A 1 86 ? 22.503 -11.764 -17.789 1.00 71.19 86 ASP A CA 1
ATOM 706 C C . ASP A 1 86 ? 23.526 -10.727 -17.314 1.00 71.19 86 ASP A C 1
ATOM 708 O O . ASP A 1 86 ? 23.264 -9.529 -17.341 1.00 71.19 86 ASP A O 1
ATOM 712 N N . GLU A 1 87 ? 24.694 -11.173 -16.854 1.00 71.25 87 GLU A N 1
ATOM 713 C CA . GLU A 1 87 ? 25.771 -10.286 -16.390 1.00 71.25 87 GLU A CA 1
ATOM 714 C C . GLU A 1 87 ? 26.279 -9.341 -17.494 1.00 71.25 87 GLU A C 1
ATOM 716 O O . GLU A 1 87 ? 27.014 -8.396 -17.208 1.00 71.25 87 GLU A O 1
ATOM 721 N N . LYS A 1 88 ? 25.922 -9.606 -18.757 1.00 75.44 88 LYS A N 1
ATOM 722 C CA . LYS A 1 88 ? 26.250 -8.771 -19.917 1.00 75.44 88 LYS A CA 1
ATOM 723 C C . LYS A 1 88 ? 25.166 -7.760 -20.278 1.00 75.44 88 LYS A C 1
ATOM 725 O O . LYS A 1 88 ? 25.374 -6.992 -21.218 1.00 75.44 88 LYS A O 1
ATOM 730 N N . ASP A 1 89 ? 24.031 -7.781 -19.590 1.00 78.12 89 ASP A N 1
ATOM 731 C CA . ASP A 1 89 ? 22.979 -6.801 -19.794 1.00 78.12 89 ASP A CA 1
ATOM 732 C C . ASP A 1 89 ? 23.377 -5.475 -19.133 1.00 78.12 89 ASP A C 1
ATOM 734 O O . ASP A 1 89 ? 23.458 -5.356 -17.908 1.00 78.12 89 ASP A O 1
ATOM 738 N N . ASN A 1 90 ? 23.663 -4.474 -19.964 1.00 74.69 90 ASN A N 1
ATOM 739 C CA . ASN A 1 90 ? 23.989 -3.127 -19.506 1.00 74.69 90 ASN A CA 1
ATOM 740 C C . ASN A 1 90 ? 22.733 -2.294 -19.185 1.00 74.69 90 ASN A C 1
ATOM 742 O O . ASN A 1 90 ? 22.875 -1.155 -18.746 1.00 74.69 90 ASN A O 1
ATOM 746 N N . GLY A 1 91 ? 21.524 -2.829 -19.401 1.00 69.69 91 GLY A N 1
ATOM 747 C CA . GLY A 1 91 ? 20.255 -2.137 -19.163 1.00 69.69 91 GLY A CA 1
ATOM 748 C C . GLY A 1 91 ? 19.983 -0.975 -20.124 1.00 69.69 91 GLY A C 1
ATOM 749 O O . GLY A 1 91 ? 19.055 -0.200 -19.899 1.00 69.69 91 GLY A O 1
ATOM 750 N N . ASP A 1 92 ? 20.788 -0.843 -21.185 1.00 74.88 92 ASP A N 1
ATOM 751 C CA . ASP A 1 92 ? 20.681 0.207 -22.210 1.00 74.88 92 ASP A CA 1
ATOM 752 C C . ASP A 1 92 ? 19.464 0.002 -23.138 1.00 74.88 92 ASP A C 1
ATOM 754 O O . ASP A 1 92 ? 19.085 0.901 -23.891 1.00 74.88 92 ASP A O 1
ATOM 758 N N . ASP A 1 93 ? 18.850 -1.182 -23.107 1.00 76.88 93 ASP A N 1
ATOM 759 C CA . ASP A 1 93 ? 17.639 -1.545 -23.843 1.00 76.88 93 ASP A CA 1
ATOM 760 C C . ASP A 1 93 ? 16.342 -1.209 -23.083 1.00 76.88 93 ASP A C 1
ATOM 762 O O . ASP A 1 93 ? 15.257 -1.252 -23.672 1.00 76.88 93 ASP A O 1
ATOM 766 N N . ILE A 1 94 ? 16.434 -0.809 -21.807 1.00 76.38 94 ILE A N 1
ATOM 767 C CA . ILE A 1 94 ? 15.294 -0.370 -20.998 1.00 76.38 94 ILE A CA 1
ATOM 768 C C . ILE A 1 94 ? 15.063 1.132 -21.233 1.00 76.38 94 ILE A C 1
ATOM 770 O O . ILE A 1 94 ? 15.850 1.970 -20.790 1.00 76.38 94 ILE A O 1
ATOM 774 N N . PRO A 1 95 ? 13.967 1.533 -21.898 1.00 79.06 95 PRO A N 1
ATOM 775 C CA . PRO A 1 95 ? 13.715 2.940 -22.176 1.00 79.06 95 PRO A CA 1
ATOM 776 C C . PRO A 1 95 ? 13.309 3.707 -20.907 1.00 79.06 95 PRO A C 1
ATOM 778 O O . PRO A 1 95 ? 12.570 3.190 -20.070 1.00 79.06 95 PRO A O 1
ATOM 781 N N . GLU A 1 96 ? 13.676 4.995 -20.816 1.00 75.31 96 GLU A N 1
ATOM 782 C CA . GLU A 1 96 ? 13.276 5.890 -19.703 1.00 75.31 96 GLU A CA 1
ATOM 783 C C . GLU A 1 96 ? 11.754 5.946 -19.485 1.00 75.31 96 GLU A C 1
ATOM 785 O O . GLU A 1 96 ? 11.267 6.175 -18.378 1.00 75.31 96 GLU A O 1
ATOM 790 N N . ARG A 1 97 ? 10.985 5.747 -20.559 1.00 76.31 97 ARG A N 1
ATOM 791 C CA . ARG A 1 97 ? 9.541 5.530 -20.515 1.00 76.31 97 ARG A CA 1
ATOM 792 C C . ARG A 1 97 ? 9.167 4.499 -21.565 1.00 76.31 97 ARG A C 1
ATOM 794 O O . ARG A 1 97 ? 9.597 4.609 -22.713 1.00 76.31 97 ARG A O 1
ATOM 801 N N . LEU A 1 98 ? 8.299 3.556 -21.211 1.00 70.50 98 LEU A N 1
ATOM 802 C CA . LEU A 1 98 ? 7.607 2.746 -22.207 1.00 70.50 98 LEU A CA 1
ATOM 803 C C . LEU A 1 98 ? 6.726 3.704 -23.017 1.00 70.50 98 LEU A C 1
ATOM 805 O O . LEU A 1 98 ? 5.688 4.167 -22.539 1.00 70.50 98 LEU A O 1
ATOM 809 N N . ALA A 1 99 ? 7.169 4.082 -24.219 1.00 66.19 99 ALA A N 1
ATOM 810 C CA . ALA A 1 99 ? 6.278 4.711 -25.181 1.00 66.19 99 ALA A CA 1
ATOM 811 C C . ALA A 1 99 ? 5.087 3.764 -25.345 1.00 66.19 99 ALA A C 1
ATOM 813 O O . ALA A 1 99 ? 5.310 2.566 -25.507 1.00 66.19 99 ALA A O 1
ATOM 814 N N . ALA A 1 100 ? 3.860 4.278 -25.205 1.00 57.03 100 ALA A N 1
ATOM 815 C CA . ALA A 1 100 ? 2.637 3.486 -25.273 1.00 57.03 100 ALA A CA 1
ATOM 816 C C . ALA A 1 100 ? 2.741 2.495 -26.436 1.00 57.03 100 ALA A C 1
ATOM 818 O O . ALA A 1 100 ? 2.733 2.911 -27.594 1.00 57.03 100 ALA A O 1
ATOM 819 N N . ILE A 1 101 ? 2.933 1.213 -26.115 1.00 56.03 101 ILE A N 1
ATOM 820 C CA . ILE A 1 101 ? 3.081 0.170 -27.122 1.00 56.03 101 ILE A CA 1
ATOM 821 C C . ILE A 1 101 ? 1.742 0.153 -27.864 1.00 56.03 101 ILE A C 1
ATOM 823 O O . ILE A 1 101 ? 0.714 -0.092 -27.221 1.00 56.03 101 ILE A O 1
ATOM 827 N N . PRO A 1 102 ? 1.699 0.487 -29.166 1.00 58.59 102 PRO A N 1
ATOM 828 C CA . PRO A 1 102 ? 0.464 0.371 -29.915 1.00 58.59 102 PRO A CA 1
ATOM 829 C C . PRO A 1 102 ? 0.012 -1.096 -29.844 1.00 58.59 102 PRO A C 1
ATOM 831 O O . PRO A 1 102 ? 0.848 -1.996 -29.954 1.00 58.59 102 PRO A O 1
ATOM 834 N N . PRO A 1 103 ? -1.290 -1.361 -29.648 1.00 57.47 103 PRO A N 1
ATOM 835 C CA . PRO A 1 103 ? -1.817 -2.711 -29.416 1.00 57.47 103 PRO A CA 1
ATOM 836 C C . PRO A 1 103 ? -1.517 -3.711 -30.549 1.00 57.47 103 PRO A C 1
ATOM 838 O O . PRO A 1 103 ? -1.695 -4.910 -30.370 1.00 57.47 103 PRO A O 1
ATOM 841 N N . GLU A 1 104 ? -1.035 -3.233 -31.695 1.00 55.16 104 GLU A N 1
ATOM 842 C CA . GLU A 1 104 ? -0.655 -4.022 -32.867 1.00 55.16 104 GLU A CA 1
ATOM 843 C C . GLU A 1 104 ? 0.673 -4.786 -32.692 1.00 55.16 104 GLU A C 1
ATOM 845 O O . GLU A 1 104 ? 0.911 -5.753 -33.407 1.00 55.16 104 GLU A O 1
ATOM 850 N N . ALA A 1 105 ? 1.519 -4.431 -31.716 1.00 53.44 105 ALA A N 1
ATOM 851 C CA . ALA A 1 105 ? 2.845 -5.047 -31.548 1.00 53.44 105 ALA A CA 1
ATOM 852 C C . ALA A 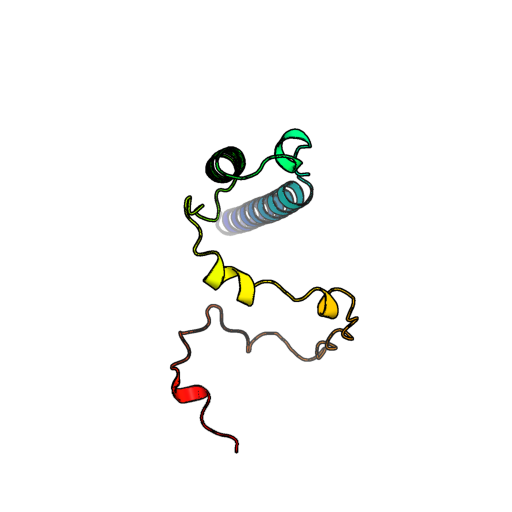1 105 ? 2.834 -6.467 -30.935 1.00 53.44 105 ALA A C 1
ATOM 854 O O . ALA A 1 105 ? 3.893 -7.058 -30.750 1.00 53.44 105 ALA A O 1
ATOM 855 N N . PHE A 1 106 ? 1.659 -7.018 -30.611 1.00 56.09 106 PHE A N 1
ATOM 856 C CA . PHE A 1 106 ? 1.509 -8.377 -30.067 1.00 56.09 106 PHE A CA 1
ATOM 857 C C . PHE A 1 106 ? 0.960 -9.391 -31.083 1.00 56.09 106 PHE A C 1
ATOM 859 O O . PHE A 1 106 ? 0.643 -10.518 -30.707 1.00 56.09 106 PHE A O 1
ATOM 866 N N . GLN A 1 107 ? 0.822 -9.012 -32.357 1.00 51.59 107 GLN A N 1
ATOM 867 C CA . GLN A 1 107 ? 0.391 -9.920 -33.421 1.00 51.59 107 GLN A CA 1
ATOM 868 C C . GLN A 1 107 ? 1.527 -10.226 -34.390 1.00 51.59 107 GLN A C 1
ATOM 870 O O . GLN A 1 107 ? 1.481 -9.807 -35.534 1.00 51.59 107 GLN A O 1
ATOM 875 N N . GLU A 1 108 ? 2.529 -10.974 -33.945 1.00 51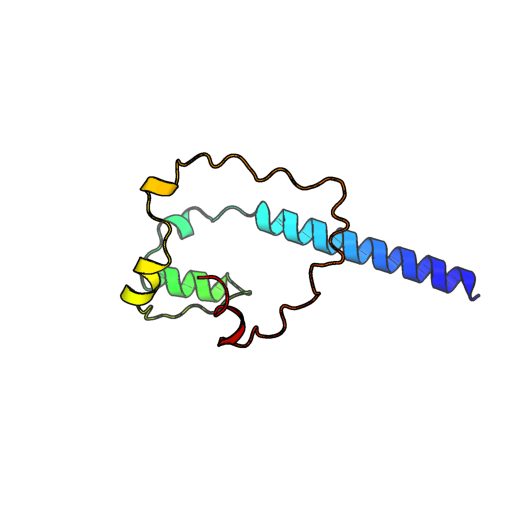.28 108 GLU A N 1
ATOM 876 C CA . GLU A 1 108 ? 3.296 -11.859 -34.826 1.00 51.28 108 GLU A CA 1
ATOM 877 C C . GLU A 1 108 ? 4.114 -12.802 -33.944 1.00 51.28 108 GLU A C 1
ATOM 879 O O . GLU A 1 108 ? 5.168 -12.442 -33.441 1.00 51.28 108 GLU A O 1
ATOM 884 N N . GLU A 1 109 ? 3.538 -13.970 -33.659 1.00 46.50 109 GLU A N 1
ATOM 885 C CA . GLU A 1 109 ? 4.219 -15.270 -33.684 1.00 46.50 109 GLU A CA 1
ATOM 886 C C . GLU A 1 109 ? 3.187 -16.358 -33.343 1.00 46.50 109 GLU A C 1
ATOM 888 O O . GLU A 1 109 ? 2.954 -16.712 -32.184 1.00 46.50 109 GLU A O 1
ATOM 893 N N . LEU A 1 110 ? 2.526 -16.856 -34.393 1.00 39.56 110 LEU A N 1
ATOM 894 C CA . LEU A 1 110 ? 1.911 -18.181 -34.429 1.00 39.56 110 LEU A CA 1
ATOM 895 C C . LEU A 1 110 ? 2.163 -18.813 -35.798 1.00 39.56 110 LEU A C 1
ATOM 897 O O . LEU A 1 110 ? 1.988 -18.092 -36.807 1.00 39.56 110 LEU A O 1
#

Radius of gyration: 22.41 Å; chains: 1; bounding box: 53×51×50 Å

Secondary structure (DSSP, 8-state):
-HHHHHHHHHHHHHHHHHHHHHHHHHHHH-PPPHHHHT--HHHHHHHHHHH-S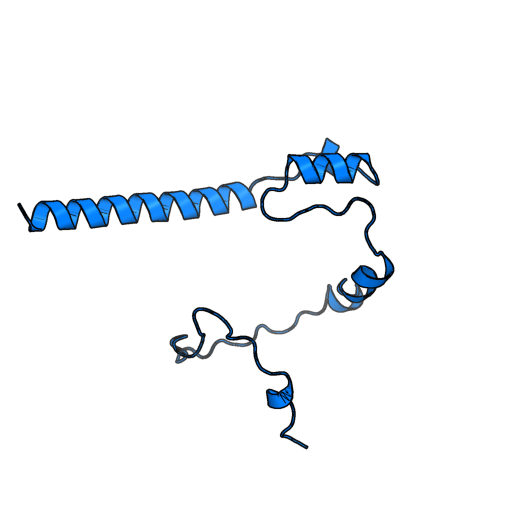SS---SS--HHHHHTTSPPTTTTT--PPPP---TT--STTS-SS-----GGGG----

Sequence (110 aa):
MKLFVLIFCVHILQVILAFEEDRLDSLRAQQIPPEAQVLSGAPLVEYLKKNQKLFEVEPNPKVEYYKNMLMDLEFAHRKQKPIVMDEKDNGDDIPERLAAIPPEAFQEEL

pLDDT: mean 77.8, std 11.48, range [39.56, 95.12]